Protein AF-A0A7S4BG74-F1 (afdb_monomer)

Secondary structure (DSSP, 8-state):
----------TT--B--PPP-SPBPEE-GGGTT--TTT---S-EEEE-B--TGGGSGGGTTBBTTT-SB--EEPEEEHHHHHTTGGGS----B-S--HHHHHHHHHHHHSSSS----HHHHHHHHHHHHHHHHHHHHHHHHHHHHSSS---

Sequence (151 aa):
ARSVSMAKHHPDLIMCRKQPGIAVGRLCEKCDGKCPICDSYVRPCTLVRICDECNYGSYQGRCIICGGPGISDAYYCKECTQQEKDRDGCPKIVNLGSSKTDLFYERKKCAKPPARSHNAANARAKAADSDARARIRVRMRARKYGERGSC

Organism: Chrysotila carterae (NCBI:txid13221)

Radius of gyration: 27.35 Å; Cα contacts (8 Å, |Δi|>4): 214; chains: 1; bounding box: 82×50×59 Å

pLDDT: mean 74.03, std 18.5, range [34.81, 94.56]

Foldseek 3Di:
DPPPPWAPDPPQFDFPLPAFDPDFAFADPVLPCAALGRRDNPAFDATATAHVVCCDDPNNCAHQRARHHGDGTHGHHPVCVVVVVSVSHGSRGPDDDPVVVVVVVVVVVPDDPDPDDPVVVVVVVVVVVVVVVVVVVVVVVCVVPVPPPDD

Mean predicted aligned error: 15.37 Å

Nearest PDB structures (foldseek):
  7q4p-assembly1_G  TM=9.979E-01  e=2.904E-16  Homo sapiens
  7q4o-assembly1_G  TM=1.001E+00  e=4.991E-16  Homo sapiens
  7evo-assembly1_6  TM=9.823E-01  e=3.107E-16  Homo sapiens
  7b91-assembly1_D  TM=9.184E-01  e=8.588E-17  Homo sapiens
  5syb-assembly2_B  TM=8.905E-01  e=8.026E-17  Homo sapiens

Solvent-accessible surface area (backbone atoms only — not comparable to full-atom values): 8793 Å² total; per-residue (Å²): 134,85,79,78,79,71,30,88,64,62,89,75,56,45,58,60,49,41,72,53,45,89,47,72,32,19,17,19,88,93,46,56,70,32,13,81,76,50,66,44,72,61,60,71,68,45,79,35,41,25,19,62,78,66,50,41,76,92,42,44,61,27,10,33,80,78,65,44,73,32,77,47,77,31,33,34,25,49,6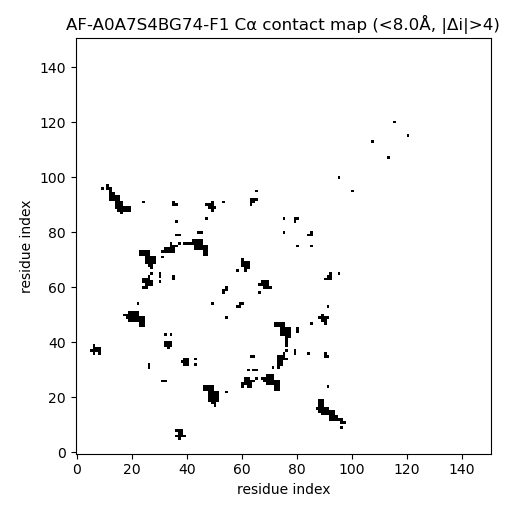8,43,54,74,67,51,59,73,71,64,33,8,59,37,43,75,53,83,39,67,69,66,54,45,56,55,50,52,58,51,72,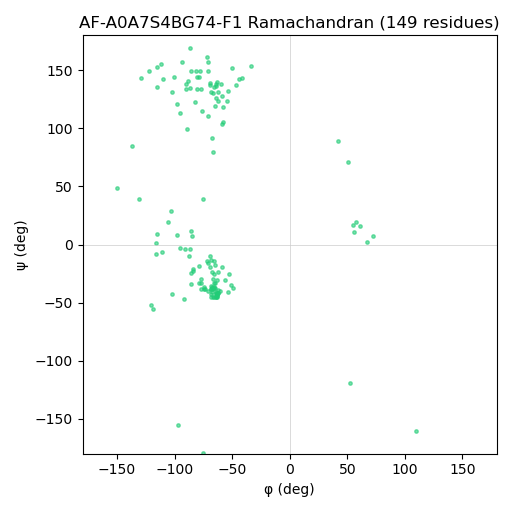78,42,68,84,78,84,56,57,78,73,55,49,54,54,55,54,54,54,54,52,53,52,51,52,49,51,52,50,51,52,54,48,48,58,75,64,64,80,77,79,88,130

Structure (mmCIF, N/CA/C/O backbone):
data_AF-A0A7S4BG74-F1
#
_entry.id   AF-A0A7S4BG74-F1
#
loop_
_atom_site.group_PDB
_atom_site.id
_atom_site.type_symbol
_atom_site.label_atom_id
_atom_site.label_alt_id
_atom_site.label_comp_id
_atom_site.label_asym_id
_atom_site.label_entity_id
_atom_site.label_seq_id
_atom_site.pdbx_PDB_ins_code
_atom_site.Cartn_x
_atom_site.Cartn_y
_atom_site.Cartn_z
_atom_site.occupancy
_atom_site.B_iso_or_equiv
_atom_site.auth_seq_id
_atom_site.auth_comp_id
_atom_site.auth_asym_id
_atom_site.auth_atom_id
_atom_site.pdbx_PDB_model_num
ATOM 1 N N . ALA A 1 1 ? -4.813 14.170 28.138 1.00 34.81 1 ALA A N 1
ATOM 2 C CA . ALA A 1 1 ? -5.056 14.097 26.684 1.00 34.81 1 ALA A CA 1
ATOM 3 C C . ALA A 1 1 ? -4.391 12.834 26.140 1.00 34.81 1 ALA A C 1
ATOM 5 O O . ALA A 1 1 ? -3.170 12.767 26.121 1.00 34.81 1 ALA A O 1
ATOM 6 N N . ARG A 1 2 ? -5.162 11.787 25.809 1.00 36.16 2 ARG A N 1
ATOM 7 C CA . ARG A 1 2 ? -4.611 10.573 25.184 1.00 36.16 2 ARG A CA 1
ATOM 8 C C . ARG A 1 2 ? -4.215 10.937 23.756 1.00 36.16 2 ARG A C 1
ATOM 10 O O . ARG A 1 2 ? -5.085 11.236 22.947 1.00 36.16 2 ARG A O 1
ATOM 17 N N . SER A 1 3 ? -2.918 10.963 23.476 1.00 36.62 3 SER A N 1
ATOM 18 C CA . SER A 1 3 ? -2.389 11.090 22.124 1.00 36.62 3 SER A CA 1
ATOM 19 C C . SER A 1 3 ? -2.928 9.929 21.291 1.00 36.62 3 SER A C 1
ATOM 21 O O . SER A 1 3 ? -2.524 8.777 21.452 1.00 36.62 3 SER A O 1
ATOM 23 N N . VAL A 1 4 ? -3.896 10.214 20.422 1.00 42.34 4 VAL A N 1
ATOM 24 C CA . VAL A 1 4 ? -4.334 9.263 19.403 1.00 42.34 4 VAL A CA 1
ATOM 25 C C . VAL A 1 4 ? -3.155 9.130 18.448 1.00 42.34 4 VAL A C 1
ATOM 27 O O . VAL A 1 4 ? -2.973 9.948 17.552 1.00 42.34 4 VAL A O 1
ATOM 30 N N . SER A 1 5 ? -2.281 8.159 18.718 1.00 46.69 5 SER A N 1
ATOM 31 C CA . SER A 1 5 ? -1.165 7.801 17.844 1.00 46.69 5 SER A CA 1
ATOM 32 C C . SER A 1 5 ? -1.728 7.221 16.548 1.00 46.69 5 SER A C 1
ATOM 34 O O . SER A 1 5 ? -1.836 6.014 16.362 1.00 46.69 5 SER A O 1
ATOM 36 N N . MET A 1 6 ? -2.168 8.117 15.668 1.00 50.19 6 MET A N 1
ATOM 37 C CA . MET A 1 6 ? -2.505 7.806 14.293 1.00 50.19 6 MET A CA 1
ATOM 38 C C . MET A 1 6 ? -1.262 7.203 13.652 1.00 50.19 6 MET A C 1
ATOM 40 O O . MET A 1 6 ? -0.225 7.854 13.599 1.00 50.19 6 MET A O 1
ATOM 44 N N . ALA A 1 7 ? -1.382 5.949 13.219 1.00 45.38 7 ALA A N 1
ATOM 45 C CA . ALA A 1 7 ? -0.633 5.401 12.100 1.00 45.38 7 ALA A CA 1
ATOM 46 C C . ALA A 1 7 ? 0.855 5.785 12.022 1.00 45.38 7 ALA A C 1
ATOM 48 O O . ALA A 1 7 ? 1.229 6.743 11.349 1.00 45.38 7 ALA A O 1
ATOM 49 N N . LYS A 1 8 ? 1.726 4.999 12.653 1.00 54.34 8 LYS A N 1
ATOM 50 C CA . LYS A 1 8 ? 3.186 5.197 12.631 1.00 54.34 8 LYS A CA 1
ATOM 51 C C . LYS A 1 8 ? 3.825 4.776 11.297 1.00 54.34 8 LYS A C 1
ATOM 53 O O . LYS A 1 8 ? 4.907 4.190 11.297 1.00 54.34 8 LYS A O 1
ATOM 58 N N . HIS A 1 9 ? 3.178 5.043 10.164 1.00 60.16 9 HIS A N 1
ATOM 59 C CA . HIS A 1 9 ? 3.903 5.011 8.901 1.00 60.16 9 HIS A CA 1
ATOM 60 C C . HIS A 1 9 ? 4.953 6.121 8.948 1.00 60.16 9 HIS A C 1
ATOM 62 O O . HIS A 1 9 ? 4.687 7.210 9.458 1.00 60.16 9 HIS A O 1
ATOM 68 N N . HIS A 1 10 ? 6.164 5.833 8.470 1.00 65.31 10 HIS A N 1
ATOM 69 C CA . HIS A 1 10 ? 7.204 6.854 8.395 1.00 65.31 10 HIS A CA 1
ATOM 70 C C . HIS A 1 10 ? 6.634 8.060 7.625 1.00 65.31 10 HIS A C 1
ATOM 72 O O . HIS A 1 10 ? 6.021 7.835 6.577 1.00 65.31 10 HIS A O 1
ATOM 78 N N . PRO A 1 11 ? 6.792 9.304 8.115 1.00 67.94 11 PRO A N 1
ATOM 79 C CA . PRO A 1 11 ? 6.153 10.482 7.517 1.00 67.94 11 PRO A CA 1
ATOM 80 C C . PRO A 1 11 ? 6.559 10.696 6.054 1.00 67.94 11 PRO A C 1
ATOM 82 O O . PRO A 1 11 ? 5.837 11.336 5.298 1.00 67.94 11 PRO A O 1
ATOM 85 N N . ASP A 1 12 ? 7.677 10.098 5.641 1.00 72.25 12 ASP A N 1
ATOM 86 C CA . ASP A 1 12 ? 8.121 10.109 4.252 1.00 72.25 12 ASP A CA 1
ATOM 87 C C . ASP A 1 12 ? 7.281 9.225 3.322 1.00 72.25 12 ASP A C 1
ATOM 89 O O . ASP A 1 12 ? 7.462 9.351 2.122 1.00 72.25 12 ASP A O 1
ATOM 93 N N . LEU A 1 13 ? 6.418 8.306 3.783 1.00 77.88 13 LEU A N 1
ATOM 94 C CA . LEU A 1 13 ? 5.648 7.442 2.872 1.00 77.88 13 LEU A CA 1
ATOM 95 C C . LEU A 1 13 ? 4.486 8.229 2.248 1.00 77.88 13 LEU A C 1
ATOM 97 O O . LEU A 1 13 ? 3.534 8.623 2.919 1.00 77.88 13 LEU A O 1
ATOM 101 N N . ILE A 1 14 ? 4.556 8.413 0.931 1.00 84.44 14 ILE A N 1
ATOM 102 C CA . ILE A 1 14 ? 3.584 9.156 0.135 1.00 84.44 14 ILE A CA 1
ATOM 103 C C . ILE A 1 14 ? 2.609 8.163 -0.502 1.00 84.44 14 ILE A C 1
ATOM 105 O O . ILE A 1 14 ? 2.987 7.277 -1.277 1.00 84.44 14 ILE A O 1
ATOM 109 N N . MET A 1 15 ? 1.331 8.342 -0.179 1.00 88.44 15 MET A N 1
ATOM 110 C CA . MET A 1 15 ? 0.222 7.600 -0.777 1.00 88.44 15 MET A CA 1
ATOM 111 C C . MET A 1 15 ? -0.174 8.191 -2.133 1.00 88.44 15 MET A C 1
ATOM 113 O O . MET A 1 15 ? -0.093 9.399 -2.341 1.00 88.44 15 MET A O 1
ATOM 117 N N . CYS A 1 16 ? -0.659 7.338 -3.037 1.00 90.19 16 CYS A N 1
ATOM 118 C CA . CYS A 1 16 ? -1.065 7.726 -4.385 1.00 90.19 16 CYS A CA 1
ATOM 119 C C . CYS A 1 16 ? -2.263 8.695 -4.409 1.00 90.19 16 CYS A C 1
ATOM 121 O O . CYS A 1 16 ? -2.237 9.661 -5.166 1.00 90.19 16 CYS A O 1
ATOM 123 N N . ARG A 1 17 ? -3.311 8.434 -3.610 1.00 89.62 17 ARG A N 1
ATOM 124 C CA . ARG A 1 17 ? -4.544 9.251 -3.499 1.00 89.62 17 ARG A CA 1
ATOM 125 C C . ARG A 1 17 ? -5.296 9.523 -4.813 1.00 89.62 17 ARG A C 1
ATOM 127 O O . ARG A 1 17 ? -6.159 10.390 -4.874 1.00 89.62 17 ARG A O 1
ATOM 134 N N . LYS A 1 18 ? -5.014 8.766 -5.874 1.00 92.62 18 LYS A N 1
ATOM 135 C CA . LYS A 1 18 ? -5.795 8.799 -7.121 1.00 92.62 18 LYS A CA 1
ATOM 136 C C . LYS A 1 18 ? -7.163 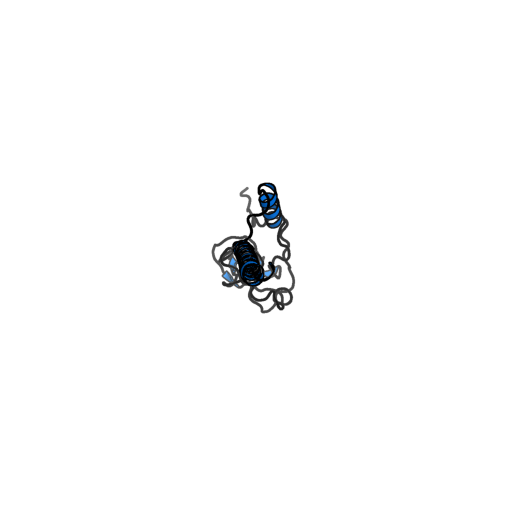8.146 -6.936 1.00 92.62 18 LYS A C 1
ATOM 138 O O . LYS A 1 18 ? -7.342 7.351 -6.011 1.00 92.62 18 LYS A O 1
ATOM 143 N N . GLN A 1 19 ? -8.095 8.436 -7.844 1.00 91.50 19 GLN A N 1
ATOM 144 C CA . GLN A 1 19 ? -9.426 7.832 -7.840 1.00 91.50 19 GLN A CA 1
ATOM 145 C C . GLN A 1 19 ? -9.316 6.294 -7.832 1.00 91.50 19 GLN A C 1
ATOM 147 O O . GLN A 1 19 ? -8.620 5.731 -8.684 1.00 91.50 19 GLN A O 1
ATOM 152 N N . PRO A 1 20 ? -9.923 5.605 -6.849 1.00 92.44 20 PRO A N 1
ATOM 153 C CA . PRO A 1 20 ? -9.872 4.153 -6.779 1.00 92.44 20 PRO A CA 1
ATOM 154 C C . PRO A 1 20 ? -10.694 3.548 -7.920 1.00 92.44 20 PRO A C 1
ATOM 156 O O . PRO A 1 20 ? -11.789 4.018 -8.224 1.00 92.44 20 PRO A O 1
ATOM 159 N N . GLY A 1 21 ? -10.146 2.508 -8.544 1.00 91.56 21 GLY A N 1
ATOM 160 C CA . GLY A 1 21 ? -10.809 1.736 -9.586 1.00 91.56 21 GLY A CA 1
ATOM 161 C C . GLY A 1 21 ? -11.450 0.466 -9.026 1.00 91.56 21 GLY A C 1
ATOM 162 O O . GLY A 1 21 ? -11.764 0.350 -7.839 1.00 91.56 21 GLY A O 1
ATOM 163 N N . ILE A 1 22 ? -11.613 -0.529 -9.897 1.00 92.06 22 ILE A N 1
ATOM 164 C CA . ILE A 1 22 ? -12.244 -1.816 -9.557 1.00 92.06 22 ILE A CA 1
ATOM 165 C C . ILE A 1 22 ? -11.227 -2.781 -8.929 1.00 92.06 22 ILE A C 1
ATOM 167 O O . ILE A 1 22 ? -11.595 -3.714 -8.213 1.00 92.06 22 ILE A O 1
ATOM 171 N N . ALA A 1 23 ? -9.935 -2.561 -9.156 1.00 92.75 23 ALA A N 1
ATOM 172 C CA . ALA A 1 23 ? -8.883 -3.451 -8.695 1.00 92.75 23 ALA A CA 1
ATOM 173 C C . ALA A 1 23 ? -8.801 -3.527 -7.160 1.00 92.75 23 ALA A C 1
ATOM 175 O O . ALA A 1 23 ? -8.865 -2.517 -6.455 1.00 92.75 23 ALA A O 1
ATOM 176 N N . VAL A 1 24 ? -8.636 -4.747 -6.645 1.00 93.56 24 VAL A N 1
ATOM 177 C CA . VAL A 1 24 ? -8.478 -5.017 -5.210 1.00 93.56 24 VAL A CA 1
ATOM 178 C C . VAL A 1 24 ? -7.006 -4.888 -4.825 1.00 93.56 24 VAL A C 1
ATOM 180 O O . VAL A 1 24 ? -6.118 -5.389 -5.519 1.00 93.56 24 VAL A O 1
ATOM 183 N N . GLY A 1 25 ? -6.736 -4.201 -3.715 1.00 93.56 25 GLY A N 1
ATOM 184 C CA . GLY A 1 25 ? -5.391 -4.104 -3.155 1.00 93.56 25 GLY A CA 1
ATOM 185 C C . GLY A 1 25 ? -4.925 -5.439 -2.575 1.00 93.56 25 GLY A C 1
ATOM 186 O O . GLY A 1 25 ? -5.689 -6.118 -1.896 1.00 93.56 25 GLY A O 1
ATOM 187 N 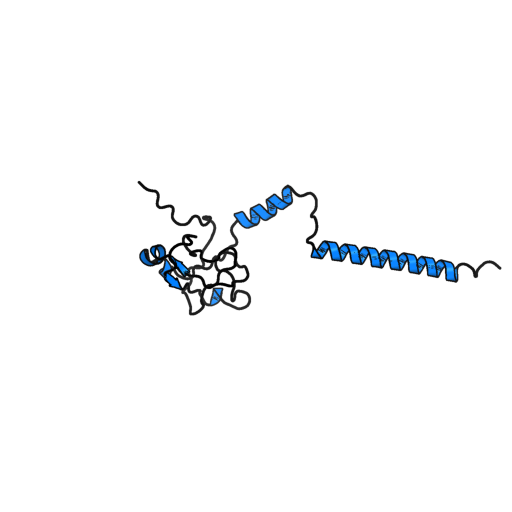N . ARG A 1 26 ? -3.657 -5.797 -2.802 1.00 93.94 26 ARG A N 1
ATOM 188 C CA . ARG A 1 26 ? -3.039 -7.013 -2.248 1.00 93.94 26 ARG A CA 1
ATOM 189 C C . ARG A 1 26 ? -1.972 -6.668 -1.213 1.00 93.94 26 ARG A C 1
ATOM 191 O O . ARG A 1 26 ? -1.370 -5.593 -1.273 1.00 93.94 26 ARG A O 1
ATOM 198 N N . LEU A 1 27 ? -1.701 -7.589 -0.296 1.00 93.31 27 LEU A N 1
ATOM 199 C CA . LEU A 1 27 ? -0.638 -7.526 0.706 1.00 93.31 27 LEU A CA 1
ATOM 200 C C . LEU A 1 27 ? 0.292 -8.732 0.560 1.00 93.31 27 LEU A C 1
ATOM 202 O O . LEU A 1 27 ? -0.105 -9.797 0.102 1.00 93.31 27 LEU A O 1
ATOM 206 N N . CYS A 1 28 ? 1.567 -8.550 0.898 1.00 92.44 28 CYS A N 1
ATOM 207 C CA . CYS A 1 28 ? 2.529 -9.651 0.977 1.00 92.44 28 CYS A CA 1
ATOM 208 C C . CYS A 1 28 ? 2.489 -10.303 2.365 1.00 92.44 28 CYS A C 1
ATOM 210 O O . CYS A 1 28 ? 1.996 -9.696 3.310 1.00 92.44 28 CYS A O 1
ATOM 212 N N . GLU A 1 29 ? 3.141 -11.455 2.523 1.00 90.75 29 GLU A N 1
ATOM 213 C CA . GLU A 1 29 ? 3.237 -12.199 3.797 1.00 90.75 29 GLU A CA 1
ATOM 214 C C . GLU A 1 29 ? 3.700 -11.342 4.987 1.00 90.75 29 GLU A C 1
ATOM 216 O O . GLU A 1 29 ? 3.251 -11.512 6.112 1.00 90.75 29 GLU A O 1
ATOM 221 N N . LYS A 1 30 ? 4.594 -10.373 4.749 1.00 87.31 30 LYS A N 1
ATOM 222 C CA . LYS A 1 30 ? 5.145 -9.500 5.807 1.00 87.31 30 LYS A CA 1
ATOM 223 C C . LYS A 1 30 ? 4.199 -8.378 6.232 1.00 87.31 30 LYS A C 1
ATOM 225 O O . LYS A 1 30 ? 4.421 -7.711 7.246 1.00 87.31 30 LYS A O 1
ATOM 230 N N . CYS A 1 31 ? 3.221 -8.088 5.390 1.00 86.19 31 CYS A N 1
ATOM 231 C CA . CYS A 1 31 ? 2.270 -7.002 5.556 1.00 86.19 31 CYS A CA 1
ATOM 232 C C . CYS A 1 31 ? 0.847 -7.529 5.731 1.00 86.19 31 CYS A C 1
ATOM 234 O O . CYS A 1 31 ? -0.081 -6.730 5.690 1.00 86.19 31 CYS A O 1
ATOM 236 N N . ASP A 1 32 ? 0.680 -8.839 5.891 1.00 90.88 32 ASP A N 1
ATOM 237 C CA . ASP A 1 32 ? -0.627 -9.466 5.904 1.00 90.88 32 ASP A CA 1
ATOM 238 C C . ASP A 1 32 ? -1.475 -8.978 7.085 1.00 90.88 32 ASP A C 1
ATOM 240 O O . ASP A 1 32 ? -0.963 -8.729 8.179 1.00 90.88 32 ASP A O 1
ATOM 244 N N . GLY A 1 33 ? -2.764 -8.766 6.831 1.00 87.75 33 GLY A N 1
ATOM 245 C CA . GLY A 1 33 ? -3.721 -8.251 7.810 1.00 87.75 33 GLY A CA 1
ATOM 246 C C . GLY A 1 33 ? -3.500 -6.804 8.270 1.00 87.75 33 GLY A C 1
ATOM 247 O O . GLY A 1 33 ? -4.264 -6.329 9.107 1.00 87.75 33 GLY A O 1
ATOM 248 N N . LYS A 1 34 ? -2.498 -6.081 7.749 1.00 89.25 34 LYS A N 1
ATOM 249 C CA . LYS A 1 34 ? -2.275 -4.672 8.102 1.00 89.25 34 LYS A CA 1
ATOM 250 C C . LYS A 1 34 ? -3.258 -3.756 7.395 1.00 89.25 34 LYS A C 1
ATOM 252 O O . LYS A 1 34 ? -3.408 -3.801 6.173 1.00 89.25 34 LYS A O 1
ATOM 257 N N . CYS A 1 35 ? -3.834 -2.837 8.158 1.00 89.88 35 CYS A N 1
ATOM 258 C CA . CYS A 1 35 ? -4.551 -1.711 7.594 1.00 89.88 35 CYS A CA 1
ATOM 259 C C . CYS A 1 35 ? -3.578 -0.774 6.845 1.00 89.88 35 CYS A C 1
ATOM 261 O O . CYS A 1 35 ? -2.592 -0.348 7.446 1.00 89.88 35 CYS A O 1
ATOM 263 N N . PRO A 1 36 ? -3.867 -0.363 5.594 1.00 88.44 36 PRO A N 1
ATOM 264 C CA . PRO A 1 36 ? -2.975 0.497 4.803 1.00 88.44 36 PRO A CA 1
ATOM 265 C C . PRO A 1 36 ? -2.768 1.901 5.374 1.00 88.44 36 PRO A C 1
ATOM 267 O O . PRO A 1 36 ? -1.880 2.614 4.924 1.00 88.44 36 PRO A O 1
ATOM 270 N N . ILE A 1 37 ? -3.655 2.324 6.278 1.00 87.94 37 ILE A N 1
ATOM 271 C CA . ILE A 1 37 ? -3.671 3.686 6.806 1.00 87.94 37 ILE A CA 1
ATOM 272 C C . ILE A 1 37 ? -3.067 3.736 8.193 1.00 87.94 37 ILE A C 1
ATOM 274 O O . ILE A 1 37 ? -2.351 4.680 8.478 1.00 87.94 37 ILE A O 1
ATOM 278 N N . CYS A 1 38 ? -3.385 2.775 9.064 1.00 84.94 38 CYS A N 1
ATOM 279 C CA . CYS A 1 38 ? -2.982 2.808 10.468 1.00 84.94 38 CYS A CA 1
ATOM 280 C C . CYS A 1 38 ? -2.043 1.690 10.906 1.00 84.94 38 CYS A C 1
ATOM 282 O O . CYS A 1 38 ? -1.693 1.651 12.085 1.00 84.94 38 CYS A O 1
ATOM 284 N N . ASP A 1 39 ? -1.641 0.801 9.993 1.00 85.38 39 ASP A N 1
ATOM 285 C CA . ASP A 1 39 ? -0.811 -0.377 10.273 1.00 85.38 39 ASP A CA 1
ATOM 286 C C . ASP A 1 39 ? -1.377 -1.323 11.354 1.00 85.38 39 ASP A C 1
ATOM 288 O O . ASP A 1 39 ? -0.688 -2.237 11.813 1.00 85.38 39 ASP A O 1
ATOM 292 N N . SER A 1 40 ? -2.633 -1.139 11.776 1.00 82.50 40 SER A N 1
ATOM 293 C CA . SER A 1 40 ? -3.271 -2.002 12.768 1.00 82.50 40 SER A CA 1
ATOM 294 C C . SER A 1 40 ? -3.732 -3.316 12.135 1.00 82.50 40 SER A C 1
ATOM 296 O O . SER A 1 40 ? -4.107 -3.360 10.964 1.00 82.50 40 SER A O 1
ATOM 298 N N . TYR A 1 41 ? -3.722 -4.386 12.930 1.00 84.81 41 TYR A N 1
ATOM 299 C CA . TYR A 1 41 ? -4.174 -5.725 12.524 1.00 84.81 41 TYR A CA 1
ATOM 300 C C . TYR A 1 41 ? -5.610 -6.032 12.974 1.00 84.81 41 TYR A C 1
ATOM 302 O O . TYR A 1 41 ? -6.064 -7.173 12.928 1.00 84.81 41 TYR A O 1
ATOM 310 N N . VAL A 1 42 ? -6.318 -5.036 13.511 1.00 81.44 42 VAL A N 1
ATOM 311 C CA . VAL A 1 42 ? -7.553 -5.260 14.266 1.00 81.44 42 VAL A CA 1
ATOM 312 C C . VAL A 1 42 ? -8.772 -4.929 13.412 1.00 81.44 42 VAL A C 1
ATOM 314 O O . VAL A 1 42 ? -8.865 -3.842 12.845 1.00 81.44 42 VAL A O 1
ATOM 317 N N . ARG A 1 43 ? -9.743 -5.857 13.402 1.00 81.88 43 ARG A N 1
ATOM 318 C CA . ARG A 1 43 ? -11.100 -5.693 12.845 1.00 81.88 43 ARG A CA 1
ATOM 319 C C . ARG A 1 43 ? -11.119 -5.152 11.401 1.00 81.88 43 ARG A C 1
ATOM 321 O O . ARG A 1 43 ? -11.535 -4.006 11.194 1.00 81.88 43 ARG A O 1
ATOM 328 N N . PRO A 1 44 ? -10.713 -5.964 10.407 1.00 89.94 44 PRO A N 1
ATOM 329 C CA . PRO A 1 44 ? -10.925 -5.632 9.001 1.00 89.94 44 PRO A CA 1
ATOM 330 C C . PRO A 1 44 ? -12.430 -5.541 8.705 1.00 89.94 44 PRO A C 1
ATOM 332 O O . PRO A 1 44 ? -13.194 -6.423 9.094 1.00 89.94 44 PRO A O 1
ATOM 335 N N . CYS A 1 45 ? -12.859 -4.467 8.043 1.00 88.56 45 CYS A N 1
ATOM 336 C CA . CYS A 1 45 ? -14.261 -4.249 7.670 1.00 88.56 45 CYS A CA 1
ATOM 337 C C . CYS A 1 45 ? -14.442 -4.116 6.158 1.00 88.56 45 CYS A C 1
ATOM 339 O O . CYS A 1 45 ? -15.264 -4.824 5.582 1.00 88.56 45 CYS A O 1
ATOM 341 N N . THR A 1 46 ? -13.676 -3.231 5.517 1.00 90.19 46 THR A N 1
ATOM 342 C CA . THR A 1 46 ? -13.912 -2.844 4.117 1.00 90.19 46 THR A CA 1
ATOM 343 C C . THR A 1 46 ? -12.750 -3.272 3.230 1.00 90.19 46 THR A C 1
ATOM 345 O O . THR A 1 46 ? -11.594 -3.065 3.586 1.00 90.19 46 THR A O 1
ATOM 348 N N . LEU A 1 47 ? -13.042 -3.848 2.062 1.00 92.88 47 LEU A N 1
ATOM 349 C CA . LEU A 1 47 ? -12.039 -4.198 1.049 1.00 92.88 47 LEU A CA 1
ATOM 350 C C . LEU A 1 47 ? -11.369 -2.950 0.468 1.00 92.88 47 LEU A C 1
ATOM 352 O O . LEU A 1 47 ? -12.039 -1.989 0.091 1.00 92.88 47 LEU A O 1
ATOM 356 N N . VAL A 1 48 ? -10.046 -2.996 0.334 1.00 94.12 48 VAL A N 1
ATOM 357 C CA . VAL A 1 48 ? -9.258 -1.893 -0.222 1.00 94.12 48 VAL A CA 1
ATOM 358 C C . VAL A 1 48 ? -9.308 -1.908 -1.748 1.00 94.12 48 VAL A C 1
ATOM 360 O O . VAL A 1 48 ? -9.060 -2.939 -2.380 1.00 94.12 48 VAL A O 1
ATOM 363 N N . ARG A 1 49 ? -9.544 -0.738 -2.349 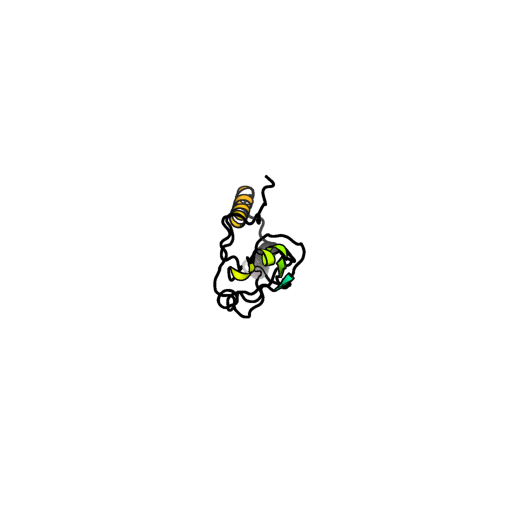1.00 93.75 49 ARG A N 1
ATOM 364 C CA . ARG A 1 49 ? -9.508 -0.539 -3.803 1.00 93.75 49 ARG A CA 1
ATOM 365 C C . ARG A 1 49 ? -8.314 0.311 -4.217 1.00 93.75 49 ARG A C 1
ATOM 367 O O . ARG A 1 49 ? -7.926 1.249 -3.522 1.00 93.75 49 ARG A O 1
ATOM 374 N N . ILE A 1 50 ? -7.718 -0.031 -5.353 1.00 94.56 50 ILE A N 1
ATOM 375 C CA . ILE A 1 50 ? -6.564 0.675 -5.921 1.00 94.56 50 ILE A CA 1
ATOM 376 C C . ILE A 1 50 ? -6.932 1.322 -7.255 1.00 94.56 50 ILE A C 1
ATOM 378 O O . ILE A 1 50 ? -7.848 0.868 -7.934 1.00 94.56 50 ILE A O 1
ATOM 382 N N . CYS A 1 51 ? -6.241 2.403 -7.620 1.00 94.38 51 CYS A N 1
ATOM 383 C CA . CYS A 1 51 ? -6.430 3.033 -8.925 1.00 94.38 51 CYS A CA 1
ATOM 384 C C . CYS A 1 51 ? -5.858 2.155 -10.047 1.00 94.38 51 CYS A C 1
ATOM 386 O O . CYS A 1 51 ? -4.958 1.337 -9.819 1.00 94.38 51 CYS A O 1
ATOM 388 N N . ASP A 1 52 ? -6.351 2.356 -11.266 1.00 91.19 52 ASP A N 1
ATOM 389 C CA . ASP A 1 52 ? -5.980 1.525 -12.416 1.00 91.19 52 ASP A CA 1
ATOM 390 C C . ASP A 1 52 ? -4.506 1.682 -12.802 1.00 91.19 52 ASP A C 1
ATOM 392 O O . ASP A 1 52 ? -3.844 0.704 -13.146 1.00 91.19 52 ASP A O 1
ATOM 396 N N . GLU A 1 53 ? -3.938 2.877 -12.627 1.00 90.75 53 GLU A N 1
ATOM 397 C CA . GLU A 1 53 ? -2.507 3.107 -12.840 1.00 90.75 53 GLU A CA 1
ATOM 398 C C . GLU A 1 53 ? -1.635 2.283 -11.884 1.00 90.75 53 GLU A C 1
ATOM 400 O O . GLU A 1 53 ? -0.629 1.689 -12.273 1.00 90.75 53 GLU A O 1
ATOM 405 N N . CYS A 1 54 ? -2.041 2.207 -10.615 1.00 90.75 54 CYS A N 1
ATOM 406 C CA . CYS A 1 54 ? -1.336 1.431 -9.603 1.00 90.75 54 CYS A CA 1
ATOM 407 C C . CYS A 1 54 ? -1.450 -0.079 -9.837 1.00 90.75 54 CYS A C 1
ATOM 409 O O . CYS A 1 54 ? -0.640 -0.832 -9.289 1.00 90.75 54 CYS A O 1
ATOM 411 N N . ASN A 1 55 ? -2.431 -0.522 -10.621 1.00 91.31 55 ASN A N 1
ATOM 412 C CA . ASN A 1 55 ? -2.656 -1.915 -10.986 1.00 91.31 55 ASN A CA 1
ATOM 413 C C . ASN A 1 55 ? -2.242 -2.227 -12.436 1.00 91.31 55 ASN A C 1
ATOM 415 O O . ASN A 1 55 ? -2.688 -3.218 -13.011 1.00 91.31 55 ASN A O 1
ATOM 419 N N . TYR A 1 56 ? -1.403 -1.399 -13.059 1.00 90.44 56 TYR A N 1
ATOM 420 C CA . TYR A 1 56 ? -1.033 -1.597 -14.456 1.00 90.44 56 TYR A CA 1
ATOM 421 C C . TYR A 1 56 ? 0.212 -2.486 -14.630 1.00 90.44 56 TYR A C 1
ATOM 423 O O . TYR A 1 56 ? 1.238 -2.306 -13.963 1.00 90.44 56 TYR A O 1
ATOM 431 N N . GLY A 1 57 ? 0.134 -3.445 -15.561 1.00 90.50 57 GLY A N 1
ATOM 432 C CA . GLY A 1 57 ? 1.252 -4.278 -16.015 1.00 90.50 57 GLY A CA 1
ATOM 433 C C . GLY A 1 57 ? 2.014 -4.970 -14.882 1.00 90.50 57 GLY A C 1
ATOM 434 O O . GLY A 1 57 ? 1.459 -5.752 -14.117 1.00 90.50 57 GLY A O 1
ATOM 435 N N . SER A 1 58 ? 3.308 -4.664 -14.747 1.00 85.44 58 SER A N 1
ATOM 436 C CA . SER A 1 58 ? 4.177 -5.314 -13.755 1.00 85.44 58 SER A CA 1
ATOM 437 C C . SER A 1 58 ? 3.817 -5.012 -12.293 1.00 85.44 58 SER A C 1
ATOM 439 O O . SER A 1 58 ? 4.314 -5.711 -11.408 1.00 85.44 58 SER A O 1
ATOM 441 N N . TYR A 1 59 ? 2.982 -3.997 -12.026 1.00 86.56 59 TYR A N 1
ATOM 442 C CA . TYR A 1 59 ? 2.514 -3.627 -10.684 1.00 86.56 59 TYR A CA 1
ATOM 443 C C . TYR A 1 59 ? 1.265 -4.389 -10.226 1.00 86.56 59 TYR A C 1
ATOM 445 O O . TYR A 1 59 ? 0.853 -4.219 -9.070 1.00 86.56 59 TYR A O 1
ATOM 453 N N . GLN A 1 60 ? 0.697 -5.225 -11.097 1.00 90.00 60 GLN A N 1
ATOM 454 C CA . GLN A 1 60 ? -0.430 -6.096 -10.786 1.00 90.00 60 GLN A CA 1
ATOM 455 C C . GLN A 1 60 ? -0.089 -7.063 -9.661 1.00 90.00 60 GLN A C 1
ATOM 457 O O . GLN A 1 60 ? 1.018 -7.599 -9.590 1.00 90.00 60 GLN A O 1
ATOM 462 N N . GLY A 1 61 ? -1.044 -7.254 -8.750 1.00 89.06 61 GLY A N 1
ATOM 463 C CA . GLY A 1 61 ? -0.891 -8.190 -7.638 1.00 89.06 61 GLY A CA 1
ATOM 464 C C . GLY A 1 61 ? 0.267 -7.861 -6.692 1.00 89.06 61 GLY A C 1
ATOM 465 O O . GLY A 1 61 ? 0.684 -8.723 -5.927 1.00 89.06 61 GLY A O 1
ATOM 466 N N . ARG A 1 62 ? 0.818 -6.639 -6.728 1.00 91.88 62 ARG A N 1
ATOM 467 C CA . ARG A 1 62 ? 1.869 -6.218 -5.794 1.00 91.88 62 ARG A CA 1
ATOM 468 C C . ARG A 1 62 ? 1.290 -5.684 -4.494 1.00 91.88 62 ARG A C 1
ATOM 470 O O . ARG A 1 62 ? 0.243 -5.042 -4.476 1.00 91.88 62 ARG A O 1
ATOM 477 N N . CYS A 1 63 ? 2.053 -5.876 -3.425 1.00 92.00 63 CYS A N 1
ATOM 478 C CA . CYS A 1 63 ? 1.749 -5.365 -2.101 1.00 92.00 63 CYS A CA 1
ATOM 479 C C . CYS A 1 63 ? 1.637 -3.835 -2.105 1.00 92.00 63 CYS A C 1
ATOM 481 O O . CYS A 1 63 ? 2.567 -3.146 -2.529 1.00 92.00 63 CYS A O 1
ATOM 483 N N . ILE A 1 64 ? 0.528 -3.311 -1.583 1.00 91.44 64 ILE A N 1
ATOM 484 C CA . ILE A 1 64 ? 0.247 -1.868 -1.527 1.00 91.44 64 ILE A CA 1
ATOM 485 C C . ILE A 1 64 ? 1.180 -1.086 -0.588 1.00 91.44 64 ILE A C 1
ATOM 487 O O . ILE A 1 64 ? 1.377 0.104 -0.808 1.00 91.44 64 ILE A O 1
ATOM 491 N N . ILE A 1 65 ? 1.780 -1.749 0.411 1.00 88.56 65 ILE A N 1
ATOM 492 C CA . ILE A 1 65 ? 2.673 -1.118 1.399 1.00 88.56 65 ILE A CA 1
ATOM 493 C C . ILE A 1 65 ? 4.136 -1.185 0.949 1.00 88.56 65 ILE A C 1
ATOM 495 O O . ILE A 1 65 ? 4.875 -0.211 1.038 1.00 88.56 65 ILE A O 1
ATOM 499 N N . CYS A 1 66 ? 4.592 -2.357 0.496 1.00 85.94 66 CYS A N 1
ATOM 500 C CA . CYS A 1 66 ? 6.021 -2.602 0.285 1.00 85.9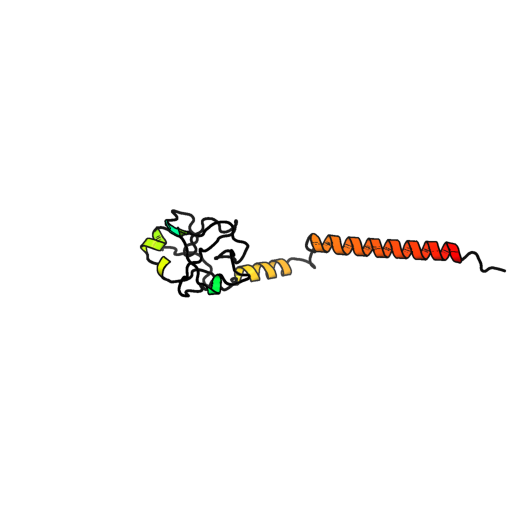4 66 CYS A CA 1
ATOM 501 C C . CYS A 1 66 ? 6.430 -2.875 -1.166 1.00 85.94 66 CYS A C 1
ATOM 503 O O . CYS A 1 66 ? 7.630 -2.986 -1.425 1.00 85.94 66 CYS A O 1
ATOM 505 N N . GLY A 1 67 ? 5.472 -3.037 -2.084 1.00 86.88 67 GLY A N 1
ATOM 506 C CA . GLY A 1 67 ? 5.730 -3.337 -3.495 1.00 86.88 67 GLY A CA 1
ATOM 507 C C . GLY A 1 67 ? 6.227 -4.759 -3.792 1.00 86.88 67 GLY A C 1
ATOM 508 O O . GLY A 1 67 ? 6.612 -5.025 -4.927 1.00 86.88 67 GLY A O 1
ATOM 509 N N . GLY A 1 68 ? 6.246 -5.667 -2.808 1.00 88.69 68 GLY A N 1
ATOM 510 C CA . GLY A 1 68 ? 6.571 -7.090 -3.005 1.00 88.69 68 GLY A CA 1
ATOM 511 C C . GLY A 1 68 ? 5.436 -7.896 -3.661 1.00 88.69 68 GLY A C 1
ATOM 512 O O . GLY A 1 68 ? 4.382 -7.324 -3.942 1.00 88.69 68 GLY A O 1
ATOM 513 N N . PRO A 1 69 ? 5.609 -9.212 -3.885 1.00 91.81 69 PRO A N 1
ATOM 514 C CA . PRO A 1 69 ? 4.539 -10.074 -4.393 1.00 91.81 69 PRO A CA 1
ATOM 515 C C . PRO A 1 69 ? 3.389 -10.146 -3.378 1.00 91.81 69 PRO A C 1
ATOM 517 O O . PRO A 1 69 ? 3.619 -10.398 -2.194 1.00 91.81 69 PRO A O 1
ATOM 520 N N . GLY A 1 70 ? 2.170 -9.849 -3.825 1.00 92.19 70 GLY A N 1
ATOM 521 C CA . GLY A 1 70 ? 0.962 -9.882 -3.009 1.00 92.19 70 GLY A CA 1
ATOM 522 C C . GLY A 1 70 ? 0.292 -11.252 -3.055 1.00 92.19 70 GLY A C 1
ATOM 523 O O . GLY A 1 70 ? 0.190 -11.862 -4.117 1.00 92.19 70 GLY A O 1
ATOM 524 N N . ILE A 1 71 ? -0.170 -11.719 -1.900 1.00 92.62 71 ILE A N 1
ATOM 525 C CA . ILE A 1 71 ? -0.810 -13.022 -1.709 1.00 92.62 71 ILE A CA 1
ATOM 526 C C . ILE A 1 71 ? -2.239 -12.809 -1.217 1.00 92.62 71 ILE A C 1
ATOM 528 O O . ILE A 1 71 ? -3.180 -13.253 -1.871 1.00 92.62 71 ILE A O 1
ATOM 532 N N . SER A 1 72 ? -2.396 -12.074 -0.116 1.00 93.12 72 SER A N 1
ATOM 533 C CA . SER A 1 72 ? -3.678 -11.811 0.531 1.00 93.12 72 SER A CA 1
ATOM 534 C C . SER A 1 72 ? -4.312 -10.499 0.068 1.00 93.12 72 SER A C 1
ATOM 536 O O . SER A 1 72 ? -3.629 -9.597 -0.425 1.00 93.12 72 SER A O 1
ATOM 538 N N . ASP A 1 73 ? -5.631 -10.393 0.221 1.00 93.25 73 ASP A N 1
ATOM 539 C CA . ASP A 1 73 ? -6.379 -9.161 -0.037 1.00 93.25 73 ASP A CA 1
ATOM 540 C C . ASP A 1 73 ? -6.249 -8.178 1.128 1.00 93.25 73 ASP A C 1
ATOM 542 O O . ASP A 1 73 ? -6.201 -8.558 2.299 1.00 93.25 73 ASP A O 1
ATOM 546 N N . ALA A 1 74 ? -6.192 -6.891 0.800 1.00 93.69 74 ALA A N 1
ATOM 547 C CA . ALA 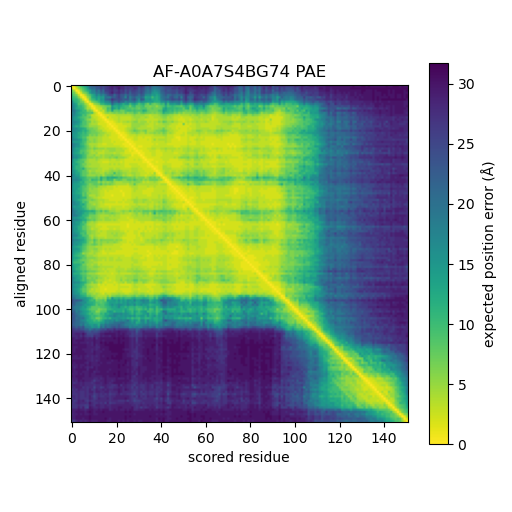A 1 74 ? -6.056 -5.820 1.771 1.00 93.69 74 ALA A CA 1
ATOM 548 C C . ALA A 1 74 ? -7.420 -5.334 2.278 1.00 93.69 74 ALA A C 1
ATOM 550 O O . ALA A 1 74 ? -8.358 -5.138 1.498 1.00 93.69 74 ALA A O 1
ATOM 551 N N . TYR A 1 75 ? -7.492 -5.042 3.578 1.00 93.56 75 TYR A N 1
ATOM 552 C CA . TYR A 1 75 ? -8.697 -4.543 4.237 1.00 93.56 75 TYR A CA 1
ATOM 553 C C . TYR A 1 75 ? -8.407 -3.287 5.062 1.00 93.56 75 TYR A C 1
ATOM 555 O O . TYR A 1 75 ? -7.365 -3.170 5.707 1.00 93.56 75 TYR A O 1
ATOM 563 N N . TYR A 1 76 ? -9.358 -2.358 5.071 1.00 92.69 76 TYR A N 1
ATOM 564 C CA . TYR A 1 76 ? -9.382 -1.232 5.993 1.00 92.69 76 TYR A CA 1
ATOM 565 C C . TYR A 1 76 ? -9.940 -1.652 7.349 1.00 92.69 76 TYR A C 1
ATOM 567 O O . TYR A 1 76 ? -10.873 -2.456 7.452 1.00 92.69 76 TYR A O 1
ATOM 575 N N . CYS A 1 77 ? -9.374 -1.055 8.393 1.00 91.88 77 CYS A N 1
ATOM 576 C CA . CYS A 1 77 ? -9.822 -1.235 9.762 1.00 91.88 77 CYS A CA 1
ATOM 577 C C . CYS A 1 77 ? -11.181 -0.554 10.004 1.00 91.88 77 CYS A C 1
ATOM 579 O O . CYS A 1 77 ? -11.455 0.499 9.427 1.00 91.88 77 CYS A O 1
ATOM 581 N N . LYS A 1 78 ? -12.009 -1.094 10.910 1.00 90.19 78 LYS A N 1
ATOM 582 C CA . LYS A 1 78 ? -13.310 -0.489 11.263 1.00 90.19 78 LYS A CA 1
ATOM 583 C C . LYS A 1 78 ? -13.198 0.978 11.690 1.00 90.19 78 LYS A C 1
ATOM 585 O O . LYS A 1 78 ? -14.026 1.795 11.308 1.00 90.19 78 LYS A O 1
ATOM 590 N N . GLU A 1 79 ? -12.172 1.315 12.467 1.00 89.06 79 GLU A N 1
ATOM 591 C CA . GLU A 1 79 ? -11.933 2.685 12.948 1.00 89.06 79 GLU A CA 1
ATOM 592 C C . GLU A 1 79 ? -11.601 3.640 11.794 1.00 89.06 79 GLU A C 1
ATOM 594 O O . GLU A 1 79 ? -12.037 4.785 11.778 1.00 89.06 79 GLU A O 1
ATOM 599 N N . CYS A 1 80 ? -10.873 3.143 10.796 1.00 88.75 80 CYS A N 1
ATOM 600 C CA . CYS A 1 80 ? -10.463 3.877 9.608 1.00 88.75 80 CYS A CA 1
ATOM 601 C C . CYS A 1 80 ? -11.673 4.196 8.730 1.00 88.75 80 CYS A C 1
ATOM 603 O O . CYS A 1 80 ? -11.802 5.318 8.253 1.00 88.75 80 CYS A O 1
ATOM 605 N N . THR A 1 81 ? -12.572 3.220 8.577 1.00 89.50 81 THR A N 1
ATOM 606 C CA . THR A 1 81 ? -13.842 3.386 7.863 1.00 89.50 81 THR A CA 1
ATOM 607 C C . THR A 1 81 ? -14.796 4.323 8.604 1.00 89.50 81 THR A C 1
ATOM 609 O O . THR A 1 81 ? -15.472 5.134 7.988 1.00 89.50 81 THR A O 1
ATOM 612 N N . GLN A 1 82 ? -14.832 4.274 9.940 1.00 90.44 82 GLN A N 1
ATOM 613 C CA . GLN A 1 82 ? -15.632 5.213 10.741 1.00 90.44 82 GLN A CA 1
ATOM 614 C C . GLN A 1 82 ? -15.120 6.654 10.664 1.00 90.44 82 GLN A C 1
ATOM 616 O O . GLN A 1 82 ? -15.906 7.586 10.783 1.00 90.44 82 GLN A O 1
ATOM 621 N N . GLN A 1 83 ? -13.815 6.834 10.465 1.00 89.75 83 GLN A N 1
ATOM 622 C CA . GLN A 1 83 ? -13.194 8.138 10.231 1.00 89.75 83 GLN A CA 1
ATOM 623 C C . GLN A 1 83 ? -13.236 8.564 8.755 1.00 89.75 83 GLN A C 1
ATOM 625 O O . GLN A 1 83 ? -12.596 9.551 8.404 1.00 89.75 83 GLN A O 1
ATOM 630 N N . GLU A 1 84 ? -13.931 7.808 7.898 1.00 90.06 84 GLU A N 1
ATOM 631 C CA . GLU A 1 84 ? -14.066 8.043 6.453 1.00 90.06 84 GLU A CA 1
ATOM 632 C C . GLU A 1 84 ? -12.733 8.103 5.681 1.00 90.06 84 GLU A C 1
ATOM 634 O O . GLU A 1 84 ? -12.674 8.576 4.546 1.00 90.06 84 GLU A O 1
ATOM 639 N N . LYS A 1 85 ? -11.651 7.566 6.259 1.00 86.38 85 LYS A N 1
ATOM 640 C CA . LYS A 1 85 ? -10.311 7.553 5.643 1.00 86.38 85 LYS A CA 1
ATOM 641 C C . LYS A 1 85 ? -10.216 6.598 4.449 1.00 86.38 85 LYS A C 1
ATOM 643 O O . LYS A 1 85 ? -9.288 6.666 3.651 1.00 86.38 85 LYS A O 1
ATOM 648 N N . ASP A 1 86 ? -11.172 5.686 4.310 1.00 86.25 86 ASP A N 1
ATOM 649 C CA . ASP A 1 86 ? -11.334 4.816 3.144 1.00 86.25 86 ASP A CA 1
ATOM 650 C C . ASP A 1 86 ? -11.772 5.578 1.879 1.00 86.25 86 ASP A C 1
ATOM 652 O O . ASP A 1 86 ? -11.659 5.041 0.776 1.00 86.25 86 ASP A O 1
ATOM 656 N N . ARG A 1 87 ? -12.214 6.838 2.013 1.00 86.81 87 ARG A N 1
ATOM 657 C CA . ARG A 1 87 ? -12.621 7.704 0.894 1.00 86.81 87 ARG A CA 1
ATOM 658 C C . ARG A 1 87 ? -11.519 8.636 0.379 1.00 86.81 87 ARG A C 1
ATOM 660 O O . ARG A 1 87 ? -11.727 9.302 -0.629 1.00 86.81 87 ARG A O 1
ATOM 667 N N . ASP A 1 88 ? -10.341 8.641 1.005 1.00 86.50 88 ASP A N 1
ATOM 668 C CA . ASP A 1 88 ? -9.208 9.513 0.640 1.00 86.50 88 ASP A CA 1
ATOM 669 C C . ASP A 1 88 ? -8.558 9.158 -0.719 1.00 86.50 88 ASP A C 1
ATOM 671 O O . ASP A 1 88 ? -7.717 9.898 -1.236 1.00 86.50 88 ASP A O 1
ATOM 675 N N . GLY A 1 89 ? -8.926 8.016 -1.306 1.00 90.62 89 GLY A N 1
ATOM 676 C CA . GLY A 1 89 ? -8.445 7.545 -2.604 1.00 90.62 89 GLY A CA 1
ATOM 677 C C . GLY A 1 89 ? -7.512 6.337 -2.506 1.00 90.62 89 GLY A C 1
ATOM 678 O O . GLY A 1 89 ? -7.509 5.599 -1.524 1.00 90.62 89 GLY A O 1
ATOM 679 N N . CYS A 1 90 ? -6.719 6.094 -3.555 1.00 92.19 90 CYS A N 1
ATOM 680 C CA . CYS A 1 90 ? -5.860 4.914 -3.639 1.00 92.19 90 CYS A CA 1
ATOM 681 C C . CYS A 1 90 ? -4.764 4.920 -2.547 1.00 92.19 90 CYS A C 1
ATOM 683 O O . CYS A 1 90 ? -3.881 5.787 -2.577 1.00 92.19 90 CYS A O 1
ATOM 685 N N . PRO A 1 91 ? -4.729 3.920 -1.644 1.00 91.19 91 PRO A N 1
ATOM 686 C CA . PRO A 1 91 ? -3.781 3.878 -0.528 1.00 91.19 91 PRO A CA 1
ATOM 687 C C . PRO A 1 91 ? -2.429 3.250 -0.904 1.00 91.19 91 PRO A C 1
ATOM 689 O O . PRO A 1 91 ? -1.639 2.912 -0.025 1.00 91.19 91 PRO A O 1
ATOM 692 N N . LYS A 1 92 ? -2.150 3.025 -2.196 1.00 91.00 92 LYS A N 1
ATOM 693 C CA . LYS A 1 92 ? -0.872 2.440 -2.618 1.00 91.00 92 LYS A CA 1
ATOM 694 C C . LYS A 1 92 ? 0.258 3.428 -2.361 1.00 91.00 92 LYS A C 1
ATOM 696 O O . LYS A 1 92 ? 0.175 4.592 -2.757 1.00 91.00 92 LYS A O 1
ATOM 701 N N . ILE A 1 93 ? 1.318 2.941 -1.733 1.00 89.31 93 ILE A N 1
ATOM 702 C CA . ILE A 1 93 ? 2.505 3.730 -1.429 1.00 89.31 93 ILE A CA 1
ATOM 703 C C . ILE A 1 93 ? 3.385 3.755 -2.676 1.00 89.31 93 ILE A C 1
ATOM 705 O O . ILE A 1 93 ? 3.752 2.708 -3.215 1.00 89.31 93 ILE A O 1
ATOM 709 N N . VAL A 1 94 ? 3.679 4.957 -3.166 1.00 85.56 94 VAL A N 1
ATOM 710 C CA . VAL A 1 94 ? 4.419 5.143 -4.425 1.00 85.56 94 VAL A CA 1
ATOM 711 C C . VAL A 1 94 ? 5.923 5.101 -4.182 1.00 85.56 94 VAL A C 1
ATOM 713 O O . VAL A 1 94 ? 6.681 4.604 -5.014 1.00 85.56 94 VAL A O 1
ATOM 716 N N . ASN A 1 95 ? 6.366 5.593 -3.029 1.00 80.44 95 ASN A N 1
ATOM 717 C CA . ASN A 1 95 ? 7.773 5.655 -2.684 1.00 80.44 95 ASN A CA 1
ATOM 718 C C . ASN A 1 95 ? 8.205 4.522 -1.746 1.00 80.44 95 ASN A C 1
ATOM 720 O O . ASN A 1 95 ? 7.502 4.080 -0.841 1.00 80.44 95 ASN A O 1
ATOM 724 N N . LEU A 1 96 ? 9.430 4.054 -1.957 1.00 69.38 96 LEU A N 1
ATOM 725 C CA . LEU A 1 96 ? 10.107 3.148 -1.041 1.00 69.38 96 LEU A CA 1
ATOM 726 C C . LEU A 1 96 ? 10.848 4.031 -0.033 1.00 69.38 96 LEU A C 1
ATOM 728 O O . LEU A 1 96 ? 11.888 4.586 -0.369 1.00 69.38 96 LEU A O 1
ATOM 732 N N . GLY A 1 97 ? 10.261 4.224 1.153 1.00 67.44 97 GLY A N 1
ATOM 733 C CA . GLY A 1 97 ? 10.744 5.176 2.162 1.00 67.44 97 GLY A CA 1
ATOM 734 C C . GLY A 1 97 ? 12.241 5.076 2.495 1.00 67.44 97 GLY A C 1
ATOM 735 O O . GLY A 1 97 ? 12.850 4.001 2.421 1.00 67.44 97 GLY A O 1
ATOM 736 N N . SER A 1 98 ? 12.800 6.214 2.915 1.00 62.38 98 SER A N 1
ATOM 737 C CA . SER A 1 98 ? 14.213 6.444 3.257 1.00 62.38 98 SER A CA 1
ATOM 738 C C . SER A 1 98 ? 14.790 5.396 4.215 1.00 62.38 98 SER A C 1
ATOM 740 O O . SER A 1 98 ? 15.910 4.929 4.019 1.00 62.38 98 SER A O 1
ATOM 742 N N . SER A 1 99 ? 14.006 4.917 5.183 1.00 61.28 99 SER A N 1
ATOM 743 C CA . SER A 1 99 ? 14.451 3.933 6.181 1.00 61.28 99 SER A CA 1
ATOM 744 C C . SER A 1 99 ? 14.839 2.578 5.569 1.00 61.28 99 SER A C 1
ATOM 746 O O . SER A 1 99 ? 15.717 1.885 6.076 1.00 61.28 99 SER A O 1
ATOM 748 N N . LYS A 1 100 ? 14.211 2.174 4.454 1.00 64.12 100 LYS A N 1
ATOM 749 C CA . LYS A 1 100 ? 14.528 0.902 3.778 1.00 64.12 100 LYS A CA 1
ATOM 750 C C . LYS A 1 100 ? 15.795 1.020 2.930 1.00 64.12 100 LYS A C 1
ATOM 752 O O . LYS A 1 100 ? 16.537 0.047 2.802 1.00 64.12 100 LYS A O 1
ATOM 757 N N . THR A 1 101 ? 16.036 2.202 2.360 1.00 60.53 101 THR A N 1
ATOM 758 C CA . THR A 1 101 ? 17.271 2.512 1.633 1.00 60.53 101 THR A CA 1
ATOM 759 C C . THR A 1 101 ? 18.443 2.733 2.581 1.00 60.53 101 THR A C 1
ATOM 761 O O . THR A 1 101 ? 19.534 2.253 2.298 1.00 60.53 101 THR A O 1
ATOM 764 N N . ASP A 1 102 ? 18.227 3.371 3.729 1.00 61.81 102 ASP A N 1
ATOM 765 C CA . ASP A 1 102 ? 19.286 3.655 4.697 1.00 61.81 102 ASP A CA 1
ATOM 766 C C . ASP A 1 102 ? 19.805 2.366 5.346 1.00 61.81 102 ASP A C 1
ATOM 768 O O . ASP A 1 102 ? 20.993 2.078 5.265 1.00 61.81 102 ASP A O 1
ATOM 772 N N . LEU A 1 103 ? 18.910 1.463 5.772 1.00 63.78 103 LEU A N 1
ATOM 773 C CA . LEU A 1 103 ? 19.285 0.114 6.228 1.00 63.78 103 LEU A CA 1
ATOM 774 C C . LEU A 1 103 ? 20.084 -0.686 5.185 1.00 63.78 103 LEU A C 1
ATOM 776 O O . LEU A 1 103 ? 20.897 -1.543 5.542 1.00 63.78 103 LEU A O 1
ATOM 780 N N . PHE A 1 104 ? 19.845 -0.453 3.891 1.00 60.16 104 PHE A N 1
ATOM 781 C CA . PHE A 1 104 ? 20.630 -1.070 2.824 1.00 60.16 104 PHE A CA 1
ATOM 782 C C . PHE A 1 104 ? 22.049 -0.481 2.752 1.00 60.16 104 PHE A C 1
ATOM 784 O O . PHE A 1 104 ? 23.008 -1.237 2.577 1.00 60.16 104 PHE A O 1
ATOM 791 N N . TYR A 1 105 ? 22.204 0.833 2.929 1.00 61.59 105 TYR A N 1
ATOM 792 C CA . TYR A 1 105 ? 23.506 1.505 2.918 1.00 61.59 105 TYR A CA 1
ATOM 793 C C . TYR A 1 105 ? 24.297 1.319 4.221 1.00 61.59 105 TYR A C 1
ATOM 795 O O . TYR A 1 105 ? 25.502 1.074 4.159 1.00 61.59 105 TYR A O 1
ATOM 803 N N . GLU A 1 106 ? 23.655 1.332 5.387 1.00 66.44 106 GLU A N 1
ATOM 804 C CA . GLU A 1 106 ? 24.278 1.055 6.687 1.00 66.44 106 GLU A CA 1
ATOM 805 C C . GLU A 1 106 ? 24.816 -0.377 6.762 1.00 66.44 106 GLU A C 1
ATOM 807 O O . GLU A 1 106 ? 25.973 -0.605 7.127 1.00 66.44 106 GLU A O 1
ATOM 812 N N . ARG A 1 107 ? 24.031 -1.358 6.295 1.00 61.94 107 ARG A N 1
ATOM 813 C CA . ARG A 1 107 ? 24.472 -2.760 6.201 1.00 61.94 107 ARG A CA 1
ATOM 814 C C . ARG A 1 107 ? 25.661 -2.932 5.251 1.00 61.94 107 ARG A C 1
ATOM 816 O O . ARG A 1 107 ? 26.430 -3.878 5.400 1.00 61.94 107 ARG A O 1
ATOM 823 N N . LYS A 1 108 ? 25.833 -2.008 4.301 1.00 57.75 108 LYS A N 1
ATOM 824 C CA . LYS A 1 108 ? 26.972 -1.954 3.377 1.00 57.75 108 LYS A CA 1
ATOM 825 C C . LYS A 1 108 ? 28.179 -1.201 3.956 1.00 57.75 108 LYS A C 1
ATOM 827 O O . LYS A 1 108 ? 29.293 -1.491 3.540 1.00 57.75 108 LYS A O 1
ATOM 832 N N . LYS A 1 109 ? 27.988 -0.288 4.919 1.00 54.47 109 LYS A N 1
ATOM 833 C CA . LYS A 1 109 ? 29.073 0.413 5.637 1.00 54.47 109 LYS A CA 1
ATOM 834 C C . LYS A 1 109 ? 29.742 -0.456 6.710 1.00 54.47 109 LYS A C 1
ATOM 836 O O . LYS A 1 109 ? 30.952 -0.351 6.875 1.00 54.47 109 LYS A O 1
ATOM 841 N N . CYS A 1 110 ? 29.010 -1.351 7.380 1.00 48.66 110 CYS A N 1
ATOM 842 C CA . CYS A 1 110 ? 29.605 -2.292 8.349 1.00 48.66 110 CYS A CA 1
ATOM 843 C C . CYS A 1 110 ? 30.119 -3.599 7.719 1.00 48.66 110 CYS A C 1
ATOM 845 O O . CYS A 1 110 ? 30.815 -4.374 8.376 1.00 48.66 110 CYS A O 1
ATOM 847 N N . ALA A 1 111 ? 29.809 -3.856 6.445 1.00 45.81 111 ALA A N 1
ATOM 848 C CA . ALA A 1 111 ? 30.331 -5.001 5.718 1.00 45.81 111 ALA A CA 1
ATOM 849 C C . ALA A 1 111 ? 31.573 -4.599 4.908 1.00 45.81 111 ALA A C 1
ATOM 851 O O . ALA A 1 111 ? 31.488 -3.915 3.888 1.00 45.81 111 ALA A O 1
ATOM 852 N N . LYS A 1 112 ? 32.727 -5.142 5.312 1.00 43.78 112 LYS A N 1
ATOM 853 C CA . LYS A 1 112 ? 33.797 -5.566 4.389 1.00 43.78 112 LYS A CA 1
ATOM 854 C C . LYS A 1 112 ? 33.203 -6.093 3.059 1.00 43.78 112 LYS A C 1
ATOM 856 O O . LYS A 1 112 ? 32.074 -6.589 3.064 1.00 43.78 112 LYS A O 1
ATOM 861 N N . PRO A 1 113 ? 33.942 -6.014 1.931 1.00 40.25 113 PRO A N 1
ATOM 862 C CA . PRO A 1 113 ? 33.423 -6.242 0.578 1.00 40.25 113 PRO A CA 1
ATOM 863 C C . PRO A 1 113 ? 32.499 -7.469 0.483 1.00 40.25 113 PRO A C 1
ATOM 865 O O . PRO A 1 113 ? 32.741 -8.483 1.138 1.00 40.25 113 PRO A O 1
ATOM 868 N N . PRO A 1 114 ? 31.429 -7.382 -0.324 1.00 43.03 114 PRO A N 1
ATOM 869 C CA . PRO A 1 114 ? 30.204 -8.139 -0.119 1.00 43.03 114 PRO A CA 1
ATOM 870 C C . PRO A 1 114 ? 30.435 -9.647 -0.218 1.00 43.03 114 PRO A C 1
ATOM 872 O O . PRO A 1 114 ? 30.849 -10.158 -1.265 1.00 43.03 114 PRO A O 1
ATOM 875 N N . ALA A 1 115 ? 30.061 -10.367 0.843 1.00 44.78 115 ALA A N 1
ATOM 876 C CA . ALA A 1 115 ? 29.712 -11.774 0.741 1.00 44.78 115 ALA A CA 1
ATOM 877 C C . ALA A 1 115 ? 28.549 -11.883 -0.255 1.00 44.78 115 ALA A C 1
ATOM 879 O O . ALA A 1 115 ? 27.415 -11.478 0.002 1.00 44.78 115 ALA A O 1
ATOM 880 N N . ARG A 1 116 ? 28.900 -12.332 -1.458 1.00 45.62 116 ARG A N 1
ATOM 881 C CA . ARG A 1 116 ? 28.021 -12.548 -2.601 1.00 45.62 116 ARG A CA 1
ATOM 882 C C . ARG A 1 116 ? 26.758 -13.300 -2.182 1.00 45.62 116 ARG A C 1
ATOM 884 O O . ARG A 1 116 ? 26.839 -14.291 -1.461 1.00 45.62 116 ARG A O 1
ATOM 891 N N . SER A 1 117 ? 25.611 -12.851 -2.696 1.00 41.84 117 SER A N 1
ATOM 892 C CA . SER A 1 117 ? 24.356 -13.608 -2.694 1.00 41.84 117 SER A CA 1
ATOM 893 C C . SER A 1 117 ? 24.626 -15.079 -3.031 1.00 41.84 117 SER A C 1
ATOM 895 O O . SER A 1 117 ? 25.503 -15.375 -3.846 1.00 41.84 117 SER A O 1
ATOM 897 N N . HIS A 1 118 ? 23.900 -16.012 -2.411 1.00 46.91 118 HIS A N 1
ATOM 898 C CA . HIS A 1 118 ? 24.149 -17.455 -2.560 1.00 46.91 118 HIS A CA 1
ATOM 899 C C . HIS A 1 118 ? 24.188 -17.918 -4.036 1.00 46.91 118 HIS A C 1
ATOM 901 O O . HIS A 1 118 ? 24.930 -18.835 -4.384 1.00 46.91 118 HIS A O 1
ATOM 907 N N . ASN A 1 119 ? 23.520 -17.195 -4.942 1.00 47.88 119 ASN A N 1
ATOM 908 C CA . ASN A 1 119 ? 23.570 -17.448 -6.387 1.00 47.88 119 ASN A CA 1
ATOM 909 C C . ASN A 1 119 ? 24.862 -16.947 -7.069 1.00 47.88 119 ASN A C 1
ATOM 911 O O . ASN A 1 119 ? 25.333 -17.552 -8.030 1.00 47.88 119 ASN A O 1
ATOM 915 N N . ALA A 1 120 ? 25.492 -15.883 -6.565 1.00 47.06 120 ALA A N 1
ATOM 916 C CA . ALA A 1 120 ? 26.752 -15.357 -7.092 1.00 47.06 120 ALA A CA 1
ATOM 917 C C . ALA A 1 120 ? 27.996 -16.078 -6.533 1.00 47.06 120 ALA A C 1
ATOM 919 O O . ALA A 1 120 ? 29.046 -16.059 -7.182 1.00 47.06 120 ALA A O 1
ATOM 920 N N . ALA A 1 121 ? 27.911 -16.723 -5.364 1.00 49.25 121 ALA A N 1
ATOM 921 C CA . ALA A 1 121 ? 28.982 -17.583 -4.850 1.00 49.25 121 ALA A CA 1
ATOM 922 C C . ALA A 1 121 ? 29.161 -18.835 -5.734 1.00 49.25 121 ALA A C 1
ATOM 924 O O . ALA A 1 121 ? 30.274 -19.120 -6.182 1.00 49.25 121 ALA A O 1
ATOM 925 N N . ASN A 1 122 ? 28.052 -19.486 -6.107 1.00 48.06 122 ASN A N 1
ATOM 926 C CA . ASN A 1 122 ? 28.061 -20.658 -6.990 1.00 48.06 122 ASN A CA 1
ATOM 927 C C . ASN A 1 122 ? 28.561 -20.354 -8.414 1.00 48.06 122 ASN A C 1
ATOM 929 O O . ASN A 1 122 ? 29.242 -21.183 -9.017 1.00 48.06 122 ASN A O 1
ATOM 933 N N . ALA A 1 123 ? 28.298 -19.157 -8.948 1.00 48.25 123 ALA A N 1
ATOM 934 C CA . ALA A 1 123 ? 28.784 -18.765 -10.275 1.00 48.25 123 ALA A CA 1
ATOM 935 C C . ALA A 1 123 ? 30.317 -18.579 -10.332 1.00 48.25 123 ALA A C 1
ATOM 937 O O . ALA A 1 123 ? 30.943 -18.929 -11.330 1.00 48.25 123 ALA A O 1
ATOM 938 N N . ARG A 1 124 ? 30.944 -18.067 -9.258 1.00 53.62 124 ARG A N 1
ATOM 939 C CA . ARG A 1 124 ? 32.415 -17.918 -9.182 1.00 53.62 124 ARG A CA 1
ATOM 940 C C . ARG A 1 124 ? 33.121 -19.260 -8.964 1.00 53.62 124 ARG A C 1
ATOM 942 O O . ARG A 1 124 ? 34.172 -19.475 -9.557 1.00 53.62 124 ARG A O 1
ATOM 949 N N . ALA A 1 125 ? 32.530 -20.161 -8.176 1.00 51.56 125 ALA A N 1
ATOM 950 C CA . ALA A 1 125 ? 33.078 -21.499 -7.947 1.00 51.56 125 ALA A CA 1
ATOM 951 C C . ALA A 1 125 ? 33.106 -22.349 -9.232 1.00 51.56 125 ALA A C 1
ATOM 953 O O . ALA A 1 125 ? 34.111 -22.995 -9.517 1.00 51.56 125 ALA A O 1
ATOM 954 N N . LYS A 1 126 ? 32.053 -22.284 -10.065 1.00 51.53 126 LYS A N 1
ATOM 955 C CA . LYS A 1 126 ? 32.021 -22.999 -11.355 1.00 51.53 126 LYS A CA 1
ATOM 956 C C . LYS A 1 126 ? 33.024 -22.452 -12.378 1.00 51.53 126 LYS A C 1
ATOM 958 O O . LYS A 1 126 ? 33.623 -23.239 -13.103 1.00 51.53 126 LYS A O 1
ATOM 963 N N . ALA A 1 127 ? 33.243 -21.134 -12.407 1.00 52.25 127 ALA A N 1
ATOM 964 C CA . ALA A 1 127 ? 34.226 -20.516 -13.302 1.00 52.25 127 ALA A CA 1
ATOM 965 C C . ALA A 1 127 ? 35.674 -20.914 -12.945 1.00 52.25 127 ALA A C 1
ATOM 967 O O . ALA A 1 127 ? 36.479 -21.180 -13.839 1.00 52.25 127 ALA A O 1
ATOM 968 N N . ALA A 1 128 ? 35.990 -21.025 -11.649 1.00 54.91 128 ALA A N 1
ATOM 969 C CA . ALA A 1 128 ? 37.310 -21.454 -11.185 1.00 54.91 128 ALA A CA 1
ATOM 970 C C . ALA A 1 128 ? 37.609 -22.935 -11.509 1.00 54.91 128 ALA A C 1
ATOM 972 O O . ALA A 1 128 ? 38.729 -23.249 -11.9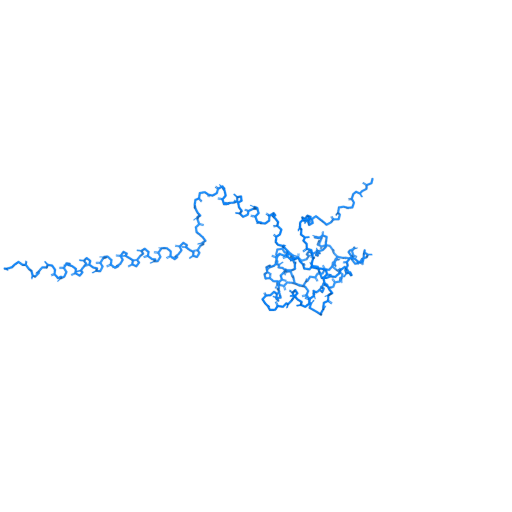12 1.00 54.91 128 ALA A O 1
ATOM 973 N N . ASP A 1 129 ? 36.617 -23.833 -11.406 1.00 53.25 129 ASP A N 1
ATOM 974 C CA . ASP A 1 129 ? 36.790 -25.259 -11.750 1.00 53.25 129 ASP A CA 1
ATOM 975 C C . ASP A 1 129 ? 37.001 -25.473 -13.261 1.00 53.25 129 ASP A C 1
ATOM 977 O O . ASP A 1 129 ? 37.853 -26.266 -13.672 1.00 53.25 129 ASP A O 1
ATOM 981 N N . SER A 1 130 ? 36.297 -24.710 -14.111 1.00 57.66 130 SER A N 1
ATOM 982 C CA . SER A 1 130 ? 36.472 -24.793 -15.569 1.00 57.66 130 SER A CA 1
ATOM 983 C C . SER A 1 130 ? 37.860 -24.343 -16.036 1.00 57.66 130 SER A C 1
ATOM 985 O O . SER A 1 130 ? 38.438 -24.967 -16.927 1.00 57.66 130 SER A O 1
ATOM 987 N N . ASP A 1 131 ? 38.419 -23.308 -15.406 1.00 58.47 131 ASP A N 1
ATOM 988 C CA . ASP A 1 131 ? 39.740 -22.765 -15.739 1.00 58.47 131 ASP A CA 1
ATOM 989 C C . ASP A 1 131 ? 40.860 -23.709 -15.246 1.00 58.47 131 ASP A C 1
ATOM 991 O O . ASP A 1 131 ? 41.813 -24.013 -15.969 1.00 58.47 131 ASP A O 1
ATOM 995 N N . ALA A 1 132 ? 40.690 -24.313 -14.062 1.00 60.59 132 ALA A N 1
ATOM 996 C CA . ALA A 1 132 ? 41.585 -25.358 -13.560 1.00 60.59 132 ALA A CA 1
ATOM 997 C C . ALA A 1 132 ? 41.578 -26.616 -14.453 1.00 60.59 132 ALA A C 1
ATOM 999 O O . ALA A 1 132 ? 42.646 -27.116 -14.826 1.00 60.59 132 ALA A O 1
ATOM 1000 N N . ARG A 1 133 ? 40.399 -27.097 -14.879 1.00 61.84 133 ARG A N 1
ATOM 1001 C CA . ARG A 1 133 ? 40.277 -28.217 -15.833 1.00 61.84 133 ARG A CA 1
ATOM 1002 C C . ARG A 1 133 ? 40.895 -27.891 -17.193 1.00 61.84 133 ARG A C 1
ATOM 1004 O O . ARG A 1 133 ? 41.539 -28.762 -17.782 1.00 61.84 133 ARG A O 1
ATOM 1011 N N . ALA A 1 134 ? 40.742 -26.662 -17.688 1.00 61.50 134 ALA A N 1
ATOM 1012 C CA . ALA A 1 134 ? 41.368 -26.219 -18.932 1.00 61.50 134 ALA A CA 1
ATOM 1013 C C . ALA A 1 134 ? 42.902 -26.228 -18.826 1.00 61.50 134 ALA A C 1
ATOM 1015 O O . ALA A 1 134 ? 43.568 -26.785 -19.700 1.00 61.50 134 ALA A O 1
ATOM 1016 N N . ARG A 1 135 ? 43.470 -25.723 -17.724 1.00 67.00 135 ARG A N 1
ATOM 1017 C CA . ARG A 1 135 ? 44.924 -25.745 -17.475 1.00 67.00 135 ARG A CA 1
ATOM 1018 C C . ARG A 1 135 ? 45.479 -27.161 -17.353 1.00 67.00 135 ARG A C 1
ATOM 1020 O O . ARG A 1 135 ? 46.509 -27.462 -17.955 1.00 67.00 135 ARG A O 1
ATOM 1027 N N . ILE A 1 136 ? 44.788 -28.055 -16.641 1.00 66.06 136 ILE A N 1
ATOM 1028 C CA . ILE A 1 136 ? 45.181 -29.470 -16.551 1.00 66.06 136 ILE A CA 1
ATOM 1029 C C . ILE A 1 136 ? 45.130 -30.128 -17.938 1.00 66.06 136 ILE A C 1
ATOM 1031 O O . ILE A 1 136 ? 46.059 -30.846 -18.306 1.00 66.06 136 ILE A O 1
ATOM 1035 N N . ARG A 1 137 ? 44.106 -29.838 -18.754 1.00 69.81 137 ARG A N 1
ATOM 1036 C CA . ARG A 1 137 ? 43.991 -30.351 -20.130 1.00 69.81 137 ARG A CA 1
ATOM 1037 C C . ARG A 1 137 ? 45.115 -29.837 -21.035 1.00 69.81 137 ARG A C 1
ATOM 1039 O O . ARG A 1 137 ? 45.681 -30.629 -21.783 1.00 69.81 137 ARG A O 1
ATOM 1046 N N . VAL A 1 138 ? 45.471 -28.553 -20.954 1.00 65.31 138 VAL A N 1
ATOM 1047 C CA . VAL A 1 138 ? 46.603 -27.975 -21.702 1.00 65.31 138 VAL A CA 1
ATOM 1048 C C . VAL A 1 138 ? 47.922 -28.604 -21.255 1.00 65.31 138 VAL A C 1
ATOM 1050 O O . VAL A 1 138 ? 48.722 -28.977 -22.106 1.00 65.31 138 VAL A O 1
ATOM 1053 N N . ARG A 1 139 ? 48.128 -28.824 -19.950 1.00 71.12 139 ARG A N 1
ATOM 1054 C CA . ARG A 1 139 ? 49.343 -29.466 -19.420 1.00 71.12 139 ARG A CA 1
ATOM 1055 C C . ARG A 1 139 ? 49.451 -30.944 -19.806 1.00 71.12 139 ARG A C 1
ATOM 1057 O O . ARG A 1 139 ? 50.531 -31.393 -20.177 1.00 71.12 139 ARG A O 1
ATOM 1064 N N . MET A 1 140 ? 48.347 -31.695 -19.775 1.00 68.06 140 MET A N 1
ATOM 1065 C CA . MET A 1 140 ? 48.316 -33.078 -20.272 1.00 68.06 140 MET A CA 1
ATOM 1066 C C . MET A 1 140 ? 48.534 -33.145 -21.787 1.00 68.06 140 MET A C 1
ATOM 1068 O O . MET A 1 140 ? 49.241 -34.031 -22.261 1.00 68.06 140 MET A O 1
ATOM 1072 N N . ARG A 1 141 ? 47.997 -32.184 -22.553 1.00 63.47 141 ARG A N 1
ATOM 1073 C CA . ARG A 1 141 ? 48.261 -32.064 -23.994 1.00 63.47 141 ARG A CA 1
ATOM 1074 C C . ARG A 1 141 ? 49.733 -31.725 -24.255 1.00 63.47 141 ARG A C 1
ATOM 1076 O O . ARG A 1 141 ? 50.353 -32.394 -25.066 1.00 63.47 141 ARG A O 1
ATOM 1083 N N . ALA A 1 142 ? 50.318 -30.780 -23.524 1.00 61.19 142 ALA A N 1
ATOM 1084 C CA . ALA A 1 142 ? 51.737 -30.443 -23.628 1.00 61.19 142 ALA A CA 1
ATOM 1085 C C . ALA A 1 142 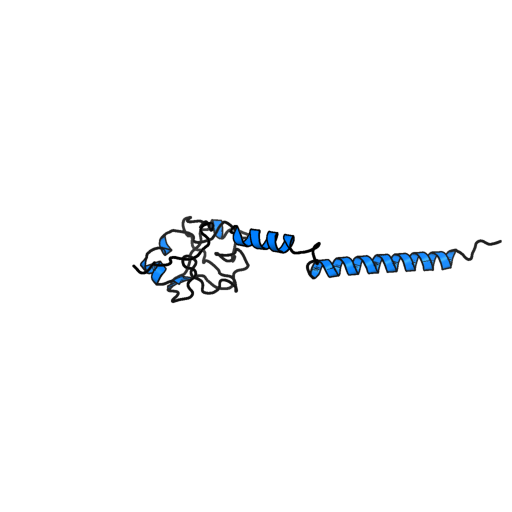? 52.645 -31.639 -23.299 1.00 61.19 142 ALA A C 1
ATOM 1087 O O . ALA A 1 142 ? 53.597 -31.877 -24.027 1.00 61.19 142 ALA A O 1
ATOM 1088 N N . ARG A 1 143 ? 52.316 -32.459 -22.288 1.00 61.31 143 ARG A N 1
ATOM 1089 C CA . ARG A 1 143 ? 53.033 -33.726 -22.038 1.00 61.31 143 ARG A CA 1
ATOM 1090 C C . ARG A 1 143 ? 52.880 -34.721 -23.191 1.00 61.31 143 ARG A C 1
ATOM 1092 O O . ARG A 1 143 ? 53.864 -35.297 -23.623 1.00 61.31 143 ARG A O 1
ATOM 1099 N N . LYS A 1 144 ? 51.675 -34.865 -23.752 1.00 57.16 144 LYS A N 1
ATOM 1100 C CA . LYS A 1 144 ? 51.412 -35.779 -24.879 1.00 57.16 144 LYS A CA 1
ATOM 1101 C C . LYS A 1 144 ? 52.121 -35.377 -26.188 1.00 57.16 144 LYS A C 1
ATOM 1103 O O . LYS A 1 144 ? 52.344 -36.235 -27.037 1.00 57.16 144 LYS A O 1
ATOM 1108 N N . TYR A 1 145 ? 52.439 -34.094 -26.378 1.00 56.00 145 TYR A N 1
ATOM 1109 C CA . TYR A 1 145 ? 53.096 -33.578 -27.592 1.00 56.00 145 TYR A CA 1
ATOM 1110 C C . TYR A 1 145 ? 54.547 -33.100 -27.372 1.00 56.00 145 TYR A C 1
ATOM 1112 O O . TYR A 1 145 ? 55.220 -32.796 -28.350 1.00 56.00 145 TYR A O 1
ATOM 1120 N N . GLY A 1 146 ? 55.039 -33.059 -26.129 1.00 53.59 146 GLY A N 1
ATOM 1121 C CA . GLY A 1 146 ? 56.382 -32.587 -25.759 1.00 53.59 146 GLY A CA 1
ATOM 1122 C C . GLY A 1 146 ? 57.476 -33.661 -25.724 1.00 53.59 146 GLY A C 1
ATOM 1123 O O . GLY A 1 146 ? 58.634 -33.319 -25.539 1.00 53.59 146 GLY A O 1
ATOM 1124 N N . GLU A 1 147 ? 57.141 -34.936 -25.939 1.00 49.97 147 GLU A N 1
ATOM 1125 C CA . GLU A 1 147 ? 58.106 -36.053 -26.020 1.00 49.97 147 GLU A CA 1
ATOM 1126 C C . GLU A 1 147 ? 58.373 -36.511 -27.469 1.00 49.97 147 GLU A C 1
ATOM 1128 O O . GLU A 1 147 ? 58.659 -37.675 -27.726 1.00 49.97 147 GLU A O 1
ATOM 1133 N N . ARG A 1 148 ? 58.255 -35.613 -28.458 1.00 49.31 148 ARG A N 1
ATOM 1134 C CA . ARG A 1 148 ? 58.601 -35.913 -29.867 1.00 49.31 148 ARG A CA 1
ATOM 1135 C C . ARG A 1 148 ? 59.509 -34.866 -30.515 1.00 49.31 148 ARG A C 1
ATOM 1137 O O . ARG A 1 148 ? 59.336 -34.526 -31.679 1.00 49.31 148 ARG A O 1
ATOM 1144 N N . GLY A 1 149 ? 60.478 -34.358 -29.761 1.00 49.34 149 GLY A N 1
ATOM 1145 C CA . GLY A 1 149 ? 61.420 -33.351 -30.255 1.00 49.34 149 GLY A CA 1
ATOM 1146 C C . GLY A 1 149 ? 62.791 -33.429 -29.598 1.00 49.34 149 GLY A C 1
ATOM 1147 O O . GLY A 1 149 ? 63.290 -32.414 -29.130 1.00 49.34 149 GLY A O 1
ATOM 1148 N N . SER A 1 150 ? 63.378 -34.622 -29.528 1.00 48.56 150 SER A N 1
ATOM 1149 C CA . SER A 1 150 ? 64.823 -34.784 -29.346 1.00 48.56 150 SER A CA 1
ATOM 1150 C C . SER A 1 150 ? 65.314 -35.879 -30.289 1.00 48.56 150 SER A C 1
ATOM 1152 O O . SER A 1 150 ? 65.367 -37.054 -29.924 1.00 48.56 150 SER A O 1
ATOM 1154 N N . CYS A 1 151 ? 65.591 -35.484 -31.524 1.00 40.03 151 CYS A N 1
ATOM 1155 C CA . CYS A 1 151 ? 66.521 -36.156 -32.415 1.00 40.03 151 CYS A CA 1
ATOM 1156 C C . CYS A 1 151 ? 67.155 -35.080 -33.296 1.00 40.03 151 CYS A C 1
ATOM 1158 O O . CYS A 1 151 ? 66.394 -34.179 -33.722 1.00 40.03 151 CYS A O 1
#

InterPro domains:
  IPR005345 PHF5-like [PF03660] (6-109)
  IPR005345 PHF5-like [PTHR13120] (6-110)